Protein AF-V2XRS4-F1 (afdb_monomer_lite)

Sequence (169 aa):
MSKYKEFDSQIFEATKIMIGFSLTDGQKTELLKIAGEIEAAHQEGSLSDDERQQLLDTMADCGLDLSAAPAKPDVDEAKLRERLAQYMELELFQMDIGDLISDYHAQGLPVPPMEQLREEAAAEARKCLEAMMICEAKGHLWKEKDADPENGTSTLSCRRCGAEEHLRW

Structure (mmCIF, N/CA/C/O backbone):
data_AF-V2XRS4-F1
#
_entry.id   AF-V2XRS4-F1
#
loop_
_atom_site.group_PDB
_atom_site.id
_atom_site.type_symbol
_atom_site.label_atom_id
_atom_site.label_alt_id
_atom_site.label_comp_id
_atom_site.label_asym_id
_atom_site.label_entity_id
_atom_site.label_seq_id
_atom_site.pdbx_PDB_ins_code
_atom_site.Cartn_x
_atom_site.Cartn_y
_atom_site.Cartn_z
_atom_site.occupancy
_atom_site.B_iso_or_equiv
_atom_site.auth_seq_id
_atom_site.auth_comp_id
_atom_site.auth_asym_id
_atom_site.auth_atom_id
_atom_site.pdbx_PDB_model_num
ATOM 1 N N . MET A 1 1 ? 34.720 -1.558 -5.463 1.00 60.19 1 MET A N 1
ATOM 2 C CA . MET A 1 1 ? 34.410 -1.045 -4.108 1.00 60.19 1 MET A CA 1
ATOM 3 C C . MET A 1 1 ? 33.087 -1.668 -3.680 1.00 60.19 1 MET A C 1
ATOM 5 O O . MET A 1 1 ? 32.308 -1.971 -4.571 1.00 60.19 1 MET A O 1
ATOM 9 N N . SER A 1 2 ? 32.861 -1.934 -2.386 1.00 85.62 2 SER A N 1
ATOM 10 C CA . SER A 1 2 ? 31.530 -2.384 -1.925 1.00 85.62 2 SER A CA 1
ATOM 11 C C . SER A 1 2 ? 30.516 -1.258 -2.136 1.00 85.62 2 SER A C 1
ATOM 13 O O . SER A 1 2 ? 30.890 -0.091 -1.992 1.00 85.62 2 SER A O 1
ATOM 15 N N . LYS A 1 3 ? 29.264 -1.603 -2.458 1.00 86.69 3 LYS A N 1
ATOM 16 C CA . LYS A 1 3 ? 28.203 -0.625 -2.709 1.00 86.69 3 LYS A CA 1
ATOM 17 C C . LYS A 1 3 ? 27.899 0.218 -1.468 1.00 86.69 3 LYS A C 1
ATOM 19 O O . LYS A 1 3 ? 27.710 1.422 -1.584 1.00 86.69 3 LYS A O 1
ATOM 24 N N . TYR A 1 4 ? 28.041 -0.377 -0.283 1.00 89.50 4 TYR A N 1
ATOM 25 C CA . TYR A 1 4 ? 28.016 0.336 0.994 1.00 89.50 4 TYR A CA 1
ATOM 26 C C . TYR A 1 4 ? 29.030 1.491 1.044 1.00 89.50 4 TYR A C 1
ATOM 28 O O . TYR A 1 4 ? 28.673 2.624 1.343 1.00 89.50 4 TYR A O 1
ATOM 36 N N . LYS A 1 5 ? 30.300 1.235 0.688 1.00 89.50 5 LYS A N 1
ATOM 37 C CA . LYS A 1 5 ? 31.367 2.257 0.740 1.00 89.50 5 LYS A CA 1
ATOM 38 C C . LYS A 1 5 ? 31.149 3.395 -0.254 1.00 89.50 5 LYS A C 1
ATOM 40 O O . LYS A 1 5 ? 31.639 4.501 -0.040 1.00 89.50 5 LYS A O 1
ATOM 45 N N . GLU A 1 6 ? 30.474 3.102 -1.360 1.00 91.50 6 GLU A N 1
ATOM 46 C CA . GLU A 1 6 ? 30.104 4.105 -2.350 1.00 91.50 6 GLU A CA 1
ATOM 47 C C . GLU A 1 6 ? 29.064 5.066 -1.769 1.00 91.50 6 GLU A C 1
ATOM 49 O O . GLU A 1 6 ? 29.278 6.274 -1.812 1.00 91.50 6 GLU A O 1
ATOM 54 N N . PHE A 1 7 ? 28.004 4.537 -1.151 1.00 91.31 7 PHE A N 1
ATOM 55 C CA . PHE A 1 7 ? 26.977 5.354 -0.503 1.00 91.31 7 PHE A CA 1
ATOM 56 C C . PHE A 1 7 ? 27.505 6.118 0.712 1.00 91.31 7 PHE A C 1
ATOM 58 O O . PHE A 1 7 ? 27.244 7.309 0.828 1.00 91.31 7 PHE A O 1
ATOM 65 N N . ASP A 1 8 ? 28.327 5.487 1.550 1.00 90.94 8 ASP A N 1
ATOM 66 C CA . ASP A 1 8 ? 29.006 6.138 2.678 1.00 90.94 8 ASP A CA 1
ATOM 67 C C . ASP A 1 8 ? 29.829 7.359 2.220 1.00 90.94 8 ASP A C 1
ATOM 69 O O . ASP A 1 8 ? 29.726 8.452 2.778 1.00 90.94 8 ASP A O 1
ATOM 73 N N . SER A 1 9 ? 30.564 7.218 1.110 1.00 90.38 9 SER A N 1
ATOM 74 C CA . SER A 1 9 ? 31.330 8.326 0.523 1.00 90.38 9 SER A CA 1
ATOM 75 C C . SER A 1 9 ? 30.431 9.435 -0.037 1.00 90.38 9 SER A C 1
ATOM 77 O O . SER A 1 9 ? 30.770 10.611 0.076 1.00 90.38 9 SER A O 1
ATOM 79 N N . GLN A 1 10 ? 29.289 9.087 -0.637 1.00 90.25 10 GLN A N 1
ATOM 80 C CA . GLN A 1 10 ? 28.328 10.068 -1.151 1.00 90.25 10 GLN A CA 1
ATOM 81 C C . GLN A 1 10 ? 27.653 10.855 -0.021 1.00 90.25 10 GLN A C 1
ATOM 83 O O . GLN A 1 10 ? 27.561 12.079 -0.105 1.00 90.25 10 GLN A O 1
ATOM 88 N N . ILE A 1 11 ? 27.243 10.176 1.058 1.00 88.44 11 ILE A N 1
ATOM 89 C CA . ILE A 1 11 ? 26.689 10.809 2.265 1.00 88.44 11 ILE A CA 1
ATOM 90 C C . ILE A 1 11 ? 27.717 11.775 2.855 1.00 88.44 11 ILE A C 1
ATOM 92 O O . ILE A 1 11 ? 27.385 12.920 3.176 1.00 88.44 11 ILE A O 1
ATOM 96 N N . PHE A 1 12 ? 28.978 11.346 2.947 1.00 88.56 12 PHE A N 1
ATOM 97 C CA . PHE A 1 12 ? 30.061 12.192 3.428 1.00 88.56 12 PHE A CA 1
ATOM 98 C C . PHE A 1 12 ? 30.256 13.433 2.552 1.00 88.56 12 PHE A C 1
ATOM 100 O O . PHE A 1 12 ? 30.311 14.536 3.081 1.00 88.56 12 PHE A O 1
ATOM 107 N N . GLU A 1 13 ? 30.331 13.302 1.224 1.00 87.12 13 GLU A N 1
ATOM 108 C CA . GLU A 1 13 ? 30.531 14.464 0.345 1.00 87.12 13 GLU A CA 1
ATOM 109 C C . GLU A 1 13 ? 29.338 15.435 0.373 1.00 87.12 13 GLU A C 1
ATOM 111 O O . GLU A 1 13 ? 29.556 16.647 0.425 1.00 87.12 13 GLU A O 1
ATOM 116 N N . ALA A 1 14 ? 28.100 14.933 0.445 1.00 85.00 14 ALA A N 1
ATOM 117 C CA . ALA A 1 14 ? 26.899 15.764 0.576 1.00 85.00 14 ALA A CA 1
ATOM 118 C C . ALA A 1 14 ? 26.871 16.547 1.906 1.00 85.00 14 ALA A C 1
ATOM 120 O O . ALA A 1 14 ? 26.442 17.703 1.971 1.00 85.00 14 ALA A O 1
ATOM 121 N N . THR A 1 15 ? 27.380 15.945 2.982 1.00 82.31 15 THR A N 1
ATOM 122 C CA . THR A 1 15 ? 27.418 16.555 4.323 1.00 82.31 15 THR A CA 1
ATOM 123 C C . THR A 1 15 ? 28.729 17.280 4.630 1.00 82.31 15 THR A C 1
ATOM 125 O O . THR A 1 15 ? 28.824 17.991 5.624 1.00 82.31 15 THR A O 1
ATOM 128 N N . LYS A 1 16 ? 29.734 17.197 3.754 1.00 81.44 16 LYS A N 1
ATOM 129 C CA . LYS A 1 16 ? 31.086 17.745 3.958 1.00 81.44 16 LYS A CA 1
ATOM 130 C C . LYS A 1 16 ? 31.124 19.238 4.262 1.00 81.44 16 LYS A C 1
ATOM 132 O O . LYS A 1 16 ? 31.999 19.699 4.993 1.00 81.44 16 LYS A O 1
ATOM 137 N N . ILE A 1 17 ? 30.198 20.003 3.686 1.00 67.94 17 ILE A N 1
ATOM 138 C CA . ILE A 1 17 ? 30.094 21.452 3.881 1.00 67.94 17 ILE A CA 1
ATOM 139 C C . ILE A 1 17 ? 28.880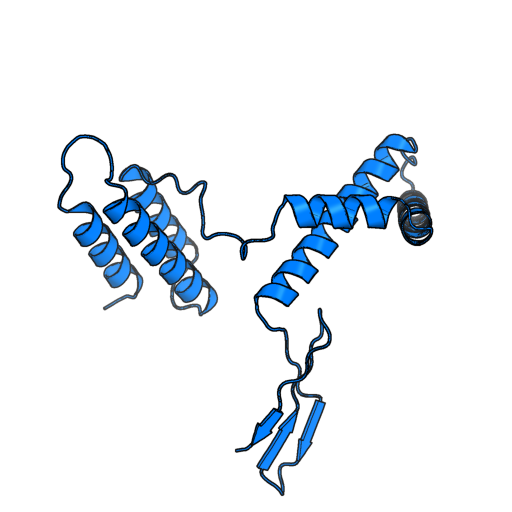 21.738 4.768 1.00 67.94 17 ILE A C 1
ATOM 141 O O . ILE A 1 17 ? 27.825 22.141 4.288 1.00 67.94 17 ILE A O 1
ATOM 145 N N . MET A 1 18 ? 29.006 21.526 6.077 1.00 60.06 18 MET A N 1
ATOM 146 C CA . MET A 1 18 ? 27.995 22.001 7.028 1.00 60.06 18 MET A CA 1
ATOM 147 C C . MET A 1 18 ? 28.268 23.460 7.401 1.00 60.06 18 MET A C 1
ATOM 149 O O . MET A 1 18 ? 29.275 23.777 8.035 1.00 60.06 18 MET A O 1
ATOM 153 N N . ILE A 1 19 ? 27.358 24.360 7.022 1.00 57.28 19 ILE A N 1
ATOM 154 C CA . ILE A 1 19 ? 27.335 25.745 7.510 1.00 57.28 19 ILE A CA 1
ATOM 155 C C . ILE A 1 19 ? 26.298 25.817 8.640 1.00 57.28 19 ILE A C 1
ATOM 157 O O . ILE A 1 19 ? 25.106 25.960 8.385 1.00 57.28 19 ILE A O 1
ATOM 161 N N . GLY A 1 20 ? 26.750 25.712 9.894 1.00 60.44 20 GLY A N 1
ATOM 162 C CA . GLY A 1 20 ? 25.885 25.713 11.085 1.00 60.44 20 GLY A CA 1
ATOM 163 C C . GLY A 1 20 ? 25.547 24.311 11.613 1.00 60.44 20 GLY A C 1
ATOM 164 O O . GLY A 1 20 ? 26.238 23.349 11.302 1.00 60.44 20 GLY A O 1
ATOM 165 N N . PHE A 1 21 ? 24.501 24.204 12.444 1.00 60.31 21 PHE A N 1
ATOM 166 C CA . PHE A 1 21 ? 24.049 22.951 13.088 1.00 60.31 21 PHE A CA 1
ATOM 167 C C . PHE A 1 21 ? 22.937 22.222 12.311 1.00 60.31 21 PHE A C 1
ATOM 169 O O . PHE A 1 21 ? 22.270 21.348 12.857 1.00 60.31 21 PHE A O 1
ATOM 176 N N . SER A 1 22 ? 22.677 22.614 11.064 1.00 70.06 22 SER A N 1
ATOM 177 C CA . SER A 1 22 ? 21.552 22.102 10.281 1.00 70.06 22 SER A CA 1
ATOM 178 C C . SER A 1 22 ? 21.920 21.949 8.815 1.00 70.06 22 SER A C 1
ATOM 180 O O . SER A 1 22 ? 22.565 22.829 8.245 1.00 70.06 22 SER A O 1
ATOM 182 N N . LEU A 1 23 ? 21.429 20.878 8.198 1.00 80.25 23 LEU A N 1
ATOM 183 C CA . LEU A 1 23 ? 21.514 20.669 6.757 1.00 80.25 23 LEU A CA 1
ATOM 184 C C . LEU A 1 23 ? 20.761 21.771 6.006 1.00 80.25 23 LEU A C 1
ATOM 186 O O . LEU A 1 23 ? 19.629 22.120 6.359 1.00 80.25 23 LEU A O 1
ATOM 190 N N . THR A 1 24 ? 21.371 22.282 4.940 1.00 82.31 24 THR A N 1
ATOM 191 C CA . THR A 1 24 ? 20.677 23.149 3.980 1.00 82.31 24 THR A CA 1
ATOM 192 C C . THR A 1 24 ? 19.635 22.356 3.188 1.00 82.31 24 THR A C 1
ATOM 194 O O . THR A 1 24 ? 19.731 21.134 3.069 1.00 82.31 24 THR A O 1
ATOM 197 N N . ASP A 1 25 ? 18.654 23.036 2.591 1.00 80.25 25 ASP A N 1
ATOM 198 C CA . ASP A 1 25 ? 17.631 22.370 1.768 1.00 80.25 25 ASP A CA 1
ATOM 199 C C . ASP A 1 25 ? 18.238 21.628 0.564 1.00 80.25 25 ASP A C 1
ATOM 201 O O . ASP A 1 25 ? 17.757 20.559 0.183 1.00 80.25 25 ASP A O 1
ATOM 205 N N . GLY A 1 26 ? 19.346 22.141 0.013 1.00 81.19 26 GLY A N 1
ATOM 206 C CA . GLY A 1 26 ? 20.115 21.460 -1.030 1.00 81.19 26 GLY A CA 1
ATOM 207 C C . GLY A 1 26 ? 20.707 20.135 -0.546 1.00 81.19 26 GLY A C 1
ATOM 208 O O . GLY A 1 26 ? 20.519 19.110 -1.193 1.00 81.19 26 GLY A O 1
ATOM 209 N N . GLN A 1 27 ? 21.327 20.130 0.638 1.00 82.38 27 GLN A N 1
ATOM 210 C CA . GLN A 1 27 ? 21.900 18.919 1.238 1.00 82.38 27 GLN A CA 1
ATOM 211 C C . GLN A 1 27 ? 20.829 17.902 1.628 1.00 82.38 27 GLN A C 1
ATOM 213 O O . GLN A 1 27 ? 21.013 16.711 1.408 1.00 82.38 27 GLN A O 1
ATOM 218 N N . LYS A 1 28 ? 19.683 18.354 2.152 1.00 84.12 28 LYS A N 1
ATOM 219 C CA . LYS A 1 28 ? 18.540 17.470 2.430 1.00 84.12 28 LYS A CA 1
ATOM 220 C C . LYS A 1 28 ? 18.023 16.808 1.157 1.00 84.12 28 LYS A C 1
ATOM 222 O O . LYS A 1 28 ? 17.769 15.611 1.159 1.00 84.12 28 LYS A O 1
ATOM 227 N N . THR A 1 29 ? 17.896 17.571 0.071 1.00 83.25 29 THR A N 1
ATOM 228 C CA . THR A 1 29 ? 17.433 17.049 -1.224 1.00 83.25 29 THR A CA 1
ATOM 229 C C . THR A 1 29 ? 18.408 16.015 -1.788 1.00 83.25 29 THR A C 1
ATOM 231 O O . THR A 1 29 ? 17.991 14.959 -2.259 1.00 83.25 29 THR A O 1
ATOM 234 N N . GLU A 1 30 ? 19.708 16.294 -1.714 1.00 86.44 30 GLU A N 1
ATOM 235 C CA . GLU A 1 30 ? 20.756 15.382 -2.176 1.00 86.44 30 GLU A CA 1
ATOM 236 C C . GLU A 1 30 ? 20.808 14.101 -1.336 1.00 86.44 30 GLU A C 1
ATOM 238 O O . GLU A 1 30 ? 20.838 13.001 -1.884 1.00 86.44 30 GLU A O 1
ATOM 243 N N . LEU A 1 31 ? 20.701 14.223 -0.014 1.00 86.88 31 LEU A N 1
ATOM 244 C CA . LEU A 1 31 ? 20.619 13.077 0.882 1.00 86.88 31 LEU A CA 1
ATOM 245 C C . LEU A 1 31 ? 19.347 12.246 0.655 1.00 86.88 31 LEU A C 1
ATOM 247 O O . LEU A 1 31 ? 19.434 11.027 0.597 1.00 86.88 31 LEU A O 1
ATOM 251 N N . LEU A 1 32 ? 18.177 12.856 0.442 1.00 84.00 32 LEU A N 1
ATOM 252 C CA . LEU A 1 32 ? 16.951 12.112 0.107 1.00 84.00 32 LEU A CA 1
ATOM 253 C C . LEU A 1 32 ? 17.087 11.324 -1.202 1.00 84.00 32 LEU A C 1
ATOM 255 O O . LEU A 1 32 ? 16.578 10.207 -1.309 1.00 84.00 32 LEU A O 1
ATOM 259 N N . LYS A 1 33 ? 17.806 11.873 -2.186 1.00 86.62 33 LYS A N 1
ATOM 260 C CA . LYS A 1 33 ? 18.130 11.150 -3.418 1.00 86.62 33 LYS A CA 1
ATOM 261 C C . LYS A 1 33 ? 19.014 9.934 -3.125 1.00 86.62 33 LYS A C 1
ATOM 263 O O . LYS A 1 33 ? 18.697 8.841 -3.588 1.00 86.62 33 LYS A O 1
ATOM 268 N N . ILE A 1 34 ? 20.058 10.106 -2.312 1.00 88.88 34 ILE A N 1
ATOM 269 C CA . ILE A 1 34 ? 20.939 9.010 -1.881 1.00 88.88 34 ILE A CA 1
ATOM 270 C C . ILE A 1 34 ? 20.143 7.934 -1.121 1.00 88.88 34 ILE A C 1
ATOM 272 O O . ILE A 1 34 ? 20.314 6.751 -1.401 1.00 88.88 34 ILE A O 1
ATOM 276 N N . ALA A 1 35 ? 19.210 8.311 -0.237 1.00 86.94 35 ALA A N 1
ATOM 277 C CA . ALA A 1 35 ? 18.324 7.361 0.448 1.00 86.94 35 ALA A CA 1
ATOM 278 C C . ALA A 1 35 ? 17.474 6.537 -0.535 1.00 86.94 35 ALA A C 1
ATOM 280 O O . ALA A 1 35 ? 17.346 5.325 -0.373 1.00 86.94 35 ALA A O 1
ATOM 281 N N . GLY A 1 36 ? 16.929 7.166 -1.581 1.00 82.81 36 GLY A N 1
ATOM 282 C CA . GLY A 1 36 ? 16.203 6.455 -2.637 1.00 82.81 36 GLY A CA 1
ATOM 283 C C . GLY A 1 36 ? 17.077 5.450 -3.399 1.00 82.81 36 GLY A C 1
ATOM 284 O O . GLY A 1 36 ? 16.625 4.349 -3.708 1.00 82.81 36 GLY A O 1
ATOM 285 N N . GLU A 1 37 ? 18.338 5.797 -3.663 1.00 87.50 37 GLU A N 1
ATOM 286 C CA . GLU A 1 37 ? 19.303 4.913 -4.331 1.00 87.50 37 GLU A CA 1
ATOM 287 C C . GLU A 1 37 ? 19.762 3.750 -3.430 1.00 87.50 37 GLU A C 1
ATOM 289 O O . GLU A 1 37 ? 19.928 2.630 -3.918 1.00 87.50 37 GLU A O 1
ATOM 294 N N . ILE A 1 38 ? 19.903 3.977 -2.119 1.00 87.75 38 ILE A N 1
ATOM 295 C CA . ILE A 1 38 ? 20.177 2.931 -1.116 1.00 87.75 38 ILE A CA 1
ATOM 296 C C . ILE A 1 38 ? 19.043 1.899 -1.096 1.00 87.75 38 ILE A C 1
ATOM 298 O O . ILE A 1 38 ? 19.290 0.694 -1.075 1.00 87.75 38 ILE A O 1
ATOM 302 N N . GLU A 1 39 ? 17.797 2.361 -1.145 1.00 85.06 39 GLU A N 1
ATOM 303 C CA . GLU A 1 39 ? 16.604 1.508 -1.116 1.00 85.06 39 GLU A CA 1
ATOM 304 C C . GLU A 1 39 ? 16.448 0.691 -2.401 1.00 85.06 39 GLU A C 1
ATOM 306 O O . GLU A 1 39 ? 16.124 -0.496 -2.347 1.00 85.06 39 GLU A O 1
ATOM 311 N N . ALA A 1 40 ? 16.752 1.281 -3.559 1.00 81.94 40 ALA A N 1
ATOM 312 C CA . ALA A 1 40 ? 16.821 0.544 -4.819 1.00 81.94 40 ALA A CA 1
ATOM 313 C C . ALA A 1 40 ? 17.923 -0.530 -4.784 1.00 81.94 40 ALA A C 1
ATOM 315 O O . ALA A 1 40 ? 17.672 -1.689 -5.110 1.00 81.94 40 ALA A O 1
ATOM 316 N N . ALA A 1 41 ? 19.122 -0.181 -4.307 1.00 83.00 41 ALA A N 1
ATOM 317 C CA . ALA A 1 41 ? 20.238 -1.121 -4.205 1.00 83.00 41 ALA A CA 1
ATOM 318 C C . ALA A 1 41 ? 19.961 -2.272 -3.220 1.00 83.00 41 ALA A C 1
ATOM 320 O O . ALA A 1 41 ? 20.401 -3.399 -3.451 1.00 83.00 41 ALA A O 1
ATOM 321 N N . HIS A 1 42 ? 19.216 -2.012 -2.144 1.00 82.88 42 HIS A N 1
ATOM 322 C CA . HIS A 1 42 ? 18.724 -3.043 -1.229 1.00 82.88 42 HIS A CA 1
ATOM 323 C C . HIS A 1 42 ? 17.713 -3.979 -1.905 1.00 82.88 42 HIS A C 1
ATOM 325 O O . HIS A 1 42 ? 17.870 -5.197 -1.838 1.00 82.88 42 HIS A O 1
ATOM 331 N N . GLN A 1 43 ? 16.734 -3.434 -2.633 1.00 78.25 43 GLN A N 1
ATOM 332 C CA . GLN A 1 43 ? 15.740 -4.228 -3.372 1.00 78.25 43 GLN A CA 1
ATOM 333 C C . GLN A 1 43 ? 16.366 -5.103 -4.468 1.00 78.25 43 GLN A C 1
ATOM 335 O O . GLN A 1 43 ? 15.871 -6.193 -4.751 1.00 78.25 43 GLN A O 1
ATOM 340 N N . GLU A 1 44 ? 17.472 -4.653 -5.058 1.00 83.31 44 GLU A N 1
ATOM 341 C CA . GLU A 1 44 ? 18.269 -5.399 -6.038 1.00 83.31 44 GLU A CA 1
ATOM 342 C C . GLU A 1 44 ? 19.220 -6.432 -5.398 1.00 83.31 44 GLU A C 1
ATOM 344 O O . GLU A 1 44 ? 19.903 -7.168 -6.111 1.00 83.31 44 GLU A O 1
ATOM 349 N N . GLY A 1 45 ? 19.290 -6.501 -4.062 1.00 84.25 45 GLY A N 1
ATOM 350 C CA . GLY A 1 45 ? 20.171 -7.411 -3.320 1.00 84.25 45 GLY A CA 1
ATOM 351 C C . GLY A 1 45 ? 21.648 -7.001 -3.314 1.00 84.25 45 GLY A C 1
ATOM 352 O O . GLY A 1 45 ? 22.508 -7.798 -2.940 1.00 84.25 45 GLY A O 1
ATOM 353 N N . SER A 1 46 ? 21.955 -5.768 -3.727 1.00 86.06 46 SER A N 1
ATOM 354 C CA . SER A 1 46 ? 23.311 -5.200 -3.733 1.00 86.06 46 SER A CA 1
ATOM 355 C C . SER A 1 46 ? 23.748 -4.645 -2.370 1.00 86.06 46 SER A C 1
ATOM 357 O O . SER A 1 46 ? 24.926 -4.330 -2.194 1.00 86.06 46 SER A O 1
ATOM 359 N N . LEU A 1 47 ? 22.815 -4.525 -1.421 1.00 87.44 47 LEU A N 1
ATOM 360 C CA . LEU A 1 47 ? 23.040 -4.177 -0.016 1.00 87.44 47 LEU A CA 1
ATOM 361 C C . LEU A 1 47 ? 22.283 -5.153 0.887 1.00 87.44 47 LEU A C 1
ATOM 363 O O . LEU A 1 47 ? 21.150 -5.527 0.585 1.00 87.44 47 LEU A O 1
ATOM 367 N N . SER A 1 48 ? 22.890 -5.522 2.011 1.00 88.69 48 SER A N 1
ATOM 368 C CA . SER A 1 48 ? 22.197 -6.236 3.089 1.00 88.69 48 SER A CA 1
ATOM 369 C C . SER A 1 48 ? 21.283 -5.311 3.906 1.00 88.69 48 SER A C 1
ATOM 371 O O . SER A 1 48 ? 21.420 -4.087 3.859 1.00 88.69 48 SER A O 1
ATOM 373 N N . ASP A 1 49 ? 20.360 -5.897 4.676 1.00 78.19 49 ASP A N 1
ATOM 374 C CA . ASP A 1 49 ? 19.501 -5.155 5.612 1.00 78.19 49 ASP A CA 1
ATOM 375 C C . ASP A 1 49 ? 20.326 -4.333 6.617 1.00 78.19 49 ASP A C 1
ATOM 377 O O . ASP A 1 49 ? 20.028 -3.161 6.848 1.00 78.19 49 ASP A O 1
ATOM 381 N N . ASP A 1 50 ? 21.398 -4.922 7.155 1.00 84.75 50 ASP A N 1
ATOM 382 C CA . ASP A 1 50 ? 22.289 -4.272 8.122 1.00 84.75 50 ASP A CA 1
ATOM 383 C C . ASP A 1 50 ? 23.035 -3.083 7.493 1.00 84.75 50 ASP A C 1
ATOM 385 O O . ASP A 1 50 ? 23.110 -2.005 8.080 1.00 84.75 50 ASP A O 1
ATOM 389 N N . GLU A 1 51 ? 23.547 -3.248 6.268 1.00 87.38 51 GLU A N 1
ATOM 390 C CA . GLU A 1 51 ? 24.232 -2.182 5.525 1.00 87.38 51 GLU A CA 1
ATOM 391 C C . GLU A 1 51 ? 23.285 -1.034 5.165 1.00 87.38 51 GLU A C 1
ATOM 393 O O . GLU A 1 51 ? 23.660 0.135 5.278 1.00 87.38 51 GLU A O 1
ATOM 398 N N . ARG A 1 52 ? 22.053 -1.354 4.753 1.00 89.38 52 ARG A N 1
ATOM 399 C CA . ARG A 1 52 ? 21.002 -0.362 4.506 1.00 89.38 52 ARG A CA 1
ATOM 400 C C . ARG A 1 52 ? 20.713 0.432 5.776 1.00 89.38 52 ARG A C 1
ATOM 402 O O . ARG A 1 52 ? 20.739 1.660 5.733 1.00 89.38 52 ARG A O 1
ATOM 409 N N . GLN A 1 53 ? 20.450 -0.253 6.889 1.00 85.56 53 GLN A N 1
ATOM 410 C CA . GLN A 1 53 ? 20.100 0.407 8.145 1.00 85.56 53 GLN A CA 1
ATOM 411 C C . GLN A 1 53 ? 21.238 1.303 8.637 1.00 85.56 53 GLN A C 1
ATOM 413 O O . GLN A 1 53 ? 20.999 2.445 9.012 1.00 85.56 53 GLN A O 1
ATOM 418 N N . GLN A 1 54 ? 22.483 0.836 8.545 1.00 89.31 54 GLN A N 1
ATOM 419 C CA . GLN A 1 54 ? 23.646 1.607 8.971 1.00 89.31 54 GLN A CA 1
ATOM 420 C C . GLN A 1 54 ? 23.852 2.894 8.149 1.00 89.31 54 GLN A C 1
ATOM 422 O O . GLN A 1 54 ? 24.208 3.934 8.711 1.00 89.31 54 GLN A O 1
ATOM 427 N N . LEU A 1 55 ? 23.614 2.858 6.832 1.00 89.81 55 LEU A N 1
ATOM 428 C CA . LEU A 1 55 ? 23.677 4.058 5.987 1.00 89.81 55 LEU A CA 1
ATOM 429 C C . LEU A 1 55 ? 22.574 5.057 6.355 1.00 89.81 55 LEU A C 1
ATOM 431 O O . LEU A 1 55 ? 22.839 6.254 6.440 1.00 89.81 55 LEU A O 1
ATOM 435 N N . LEU A 1 56 ? 21.361 4.568 6.623 1.00 86.19 56 LEU A N 1
ATOM 436 C CA . LEU A 1 56 ? 20.247 5.398 7.074 1.00 86.19 56 LEU A CA 1
ATOM 437 C C . LEU A 1 56 ? 20.554 6.041 8.437 1.00 86.19 56 LEU A C 1
ATOM 439 O O . LEU A 1 56 ? 20.475 7.259 8.568 1.00 86.19 56 LEU A O 1
ATOM 443 N N . ASP A 1 57 ? 21.015 5.274 9.421 1.00 84.56 57 ASP A N 1
ATOM 444 C CA . ASP A 1 57 ? 21.382 5.808 10.739 1.00 84.56 57 ASP A CA 1
ATOM 445 C C . ASP A 1 57 ? 22.456 6.906 10.626 1.00 84.56 57 ASP A C 1
ATOM 447 O O . ASP A 1 57 ? 22.338 7.967 11.237 1.00 84.56 57 ASP A O 1
ATOM 451 N N . THR A 1 58 ? 23.441 6.716 9.742 1.00 86.88 58 THR A N 1
ATOM 452 C CA . THR A 1 58 ? 24.482 7.722 9.462 1.00 86.88 58 THR A CA 1
ATOM 453 C C . THR A 1 58 ? 23.891 9.029 8.919 1.00 86.88 58 THR A C 1
ATOM 455 O O . THR A 1 58 ? 24.326 10.123 9.285 1.00 86.88 58 THR A O 1
ATOM 458 N N . MET A 1 59 ? 22.880 8.951 8.051 1.00 86.44 59 MET A N 1
ATOM 459 C CA . MET A 1 59 ? 22.196 10.136 7.528 1.00 86.44 59 MET A CA 1
ATOM 460 C C . MET A 1 59 ? 21.334 10.814 8.603 1.00 86.44 59 MET A C 1
ATOM 462 O O . MET A 1 59 ? 21.291 12.047 8.652 1.00 86.44 59 MET A O 1
ATOM 466 N N . ALA A 1 60 ? 20.696 10.038 9.487 1.00 84.44 60 ALA A N 1
ATOM 467 C CA . ALA A 1 60 ? 19.951 10.564 10.631 1.00 84.44 60 ALA A CA 1
ATOM 468 C C . ALA A 1 60 ? 20.860 11.319 11.611 1.00 84.44 60 ALA A C 1
ATOM 470 O O . ALA A 1 60 ? 20.525 12.430 12.030 1.00 84.44 60 ALA A O 1
ATOM 471 N N . ASP A 1 61 ? 22.048 10.780 11.890 1.00 83.62 61 ASP A N 1
ATOM 472 C CA . ASP A 1 61 ? 23.074 11.426 12.718 1.00 83.62 61 ASP A CA 1
ATOM 473 C C . ASP A 1 61 ? 23.553 12.763 12.122 1.00 83.62 61 ASP A C 1
ATOM 475 O O . ASP A 1 61 ? 23.922 13.684 12.855 1.00 83.62 61 ASP A O 1
ATOM 479 N N . CYS A 1 62 ? 23.478 12.920 10.796 1.00 80.25 62 CYS A N 1
ATOM 480 C CA . CYS A 1 62 ? 23.769 14.177 10.100 1.00 80.25 62 CYS A CA 1
ATOM 481 C C . CYS A 1 62 ? 22.624 15.209 10.178 1.00 80.25 62 CYS A C 1
ATOM 483 O O . CYS A 1 62 ? 22.726 16.291 9.596 1.00 80.25 62 CYS A O 1
ATOM 485 N N . GLY A 1 63 ? 21.532 14.907 10.886 1.00 75.44 63 GLY A N 1
ATOM 486 C CA . GLY A 1 63 ? 20.375 15.789 11.045 1.00 75.44 63 GLY A CA 1
ATOM 487 C C . GLY A 1 63 ? 19.346 15.678 9.919 1.00 75.44 63 GLY A C 1
ATOM 488 O O . GLY A 1 63 ? 18.517 16.581 9.762 1.00 75.44 63 GLY A O 1
ATOM 489 N N . LEU A 1 64 ? 19.399 14.607 9.119 1.00 75.94 64 LEU A N 1
ATOM 490 C CA . LEU A 1 64 ? 18.339 14.281 8.173 1.00 75.94 64 LEU A CA 1
ATOM 491 C C . LEU A 1 64 ? 17.208 13.565 8.909 1.00 75.94 64 LEU 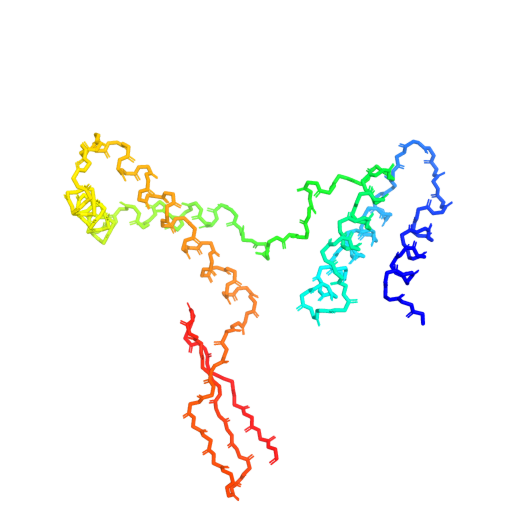A C 1
ATOM 493 O O . LEU A 1 64 ? 17.401 12.500 9.486 1.00 75.94 64 LEU A O 1
ATOM 497 N N . ASP A 1 65 ? 16.006 14.125 8.853 1.00 67.88 65 ASP A N 1
ATOM 498 C CA . ASP A 1 65 ? 14.833 13.433 9.370 1.00 67.88 65 ASP A CA 1
ATOM 499 C C . ASP A 1 65 ? 14.405 12.326 8.394 1.00 67.88 65 ASP A C 1
ATOM 501 O O . ASP A 1 65 ? 13.658 12.549 7.442 1.00 67.88 65 ASP A O 1
ATOM 505 N N . LEU A 1 66 ? 14.918 11.120 8.628 1.00 59.28 66 LEU A N 1
ATOM 506 C CA . LEU A 1 66 ? 14.576 9.914 7.876 1.00 59.28 66 LEU A CA 1
ATOM 507 C C . LEU A 1 66 ? 13.221 9.309 8.255 1.00 59.28 66 LEU A C 1
ATOM 509 O O . LEU A 1 66 ? 12.832 8.295 7.674 1.00 59.28 66 LEU A O 1
ATOM 513 N N . SER A 1 67 ? 12.441 9.936 9.145 1.00 54.69 67 SER A N 1
ATOM 514 C CA . SER A 1 67 ? 10.998 9.653 9.177 1.00 54.69 67 SER A CA 1
ATOM 515 C C . SER A 1 67 ? 10.327 10.001 7.836 1.00 54.69 67 SER A C 1
ATOM 517 O O . SER A 1 67 ? 9.259 9.475 7.526 1.00 54.69 67 SER A O 1
ATOM 519 N N . ALA A 1 68 ? 11.014 10.787 6.993 1.00 45.94 68 ALA A N 1
ATOM 520 C CA . ALA A 1 68 ? 10.759 10.970 5.568 1.00 45.94 68 ALA A CA 1
ATOM 521 C C . ALA A 1 68 ? 11.527 9.964 4.670 1.00 45.94 68 ALA A C 1
ATOM 523 O O . ALA A 1 68 ? 12.041 10.341 3.615 1.00 45.94 68 ALA A O 1
ATOM 524 N N . ALA A 1 69 ? 11.624 8.692 5.083 1.00 39.84 69 ALA A N 1
ATOM 525 C CA . ALA A 1 69 ? 12.036 7.547 4.253 1.00 39.84 69 ALA A CA 1
ATOM 526 C C . ALA A 1 69 ? 11.360 7.611 2.864 1.00 39.84 69 ALA A C 1
ATOM 528 O O . ALA A 1 69 ? 10.262 8.177 2.784 1.00 39.84 69 ALA A O 1
ATOM 529 N N . PRO A 1 70 ? 11.989 7.090 1.778 1.00 41.84 70 PRO A N 1
ATOM 530 C CA . PRO A 1 70 ? 11.652 7.471 0.405 1.00 41.84 70 PRO A CA 1
ATOM 531 C C . PRO A 1 70 ? 10.150 7.403 0.227 1.00 41.84 70 PRO A C 1
ATOM 533 O O . PRO A 1 70 ? 9.545 6.374 0.540 1.00 41.84 70 PRO A O 1
ATOM 536 N N . ALA A 1 71 ? 9.568 8.527 -0.199 1.00 48.16 71 ALA A N 1
ATOM 537 C CA . ALA A 1 71 ? 8.136 8.659 -0.353 1.00 48.16 71 ALA A CA 1
ATOM 538 C C . ALA A 1 71 ? 7.599 7.363 -0.966 1.00 48.16 71 ALA A C 1
ATOM 540 O O . ALA A 1 7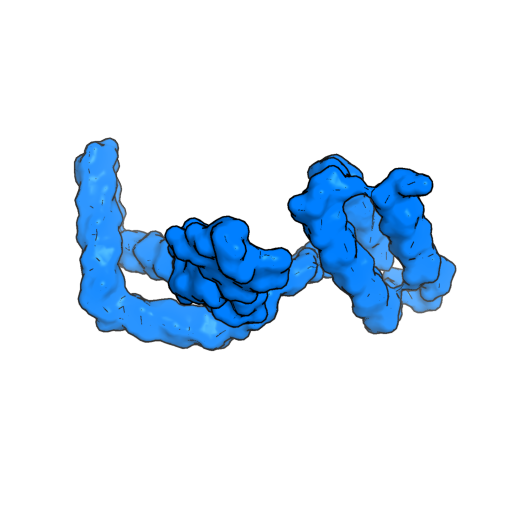1 ? 7.932 7.018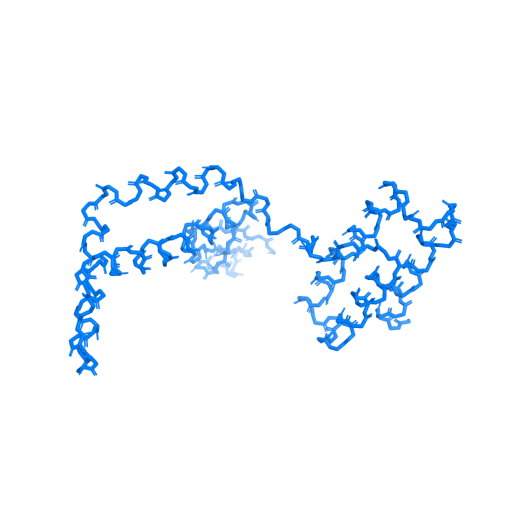 -2.108 1.00 48.16 71 ALA A O 1
ATOM 541 N N . LYS A 1 72 ? 6.789 6.625 -0.185 1.00 47.91 72 LYS A N 1
ATOM 542 C CA . LYS A 1 72 ? 5.776 5.727 -0.751 1.00 47.91 72 LYS A CA 1
ATOM 543 C C . LYS A 1 72 ? 5.263 6.459 -1.987 1.00 47.91 72 LYS A C 1
ATOM 545 O O . LYS A 1 72 ? 4.957 7.640 -1.822 1.00 47.91 72 LYS A O 1
ATOM 550 N N . PRO A 1 73 ? 5.288 5.857 -3.190 1.00 53.16 73 PRO A N 1
ATOM 551 C CA . PRO A 1 73 ? 5.135 6.624 -4.425 1.00 53.16 73 PRO A CA 1
ATOM 552 C C . PRO A 1 73 ? 3.915 7.503 -4.263 1.00 53.16 73 PRO A C 1
ATOM 554 O O . PRO A 1 73 ? 2.869 6.934 -3.982 1.00 53.16 73 PRO A O 1
ATOM 557 N N . ASP A 1 74 ? 4.130 8.822 -4.291 1.00 58.22 74 ASP A N 1
ATOM 558 C CA . ASP A 1 74 ? 3.320 9.820 -3.583 1.00 58.22 74 ASP A CA 1
ATOM 559 C C . ASP A 1 74 ? 1.825 9.531 -3.757 1.00 58.22 74 ASP A C 1
ATOM 561 O O . ASP A 1 74 ? 1.197 9.908 -4.751 1.00 58.22 74 ASP A O 1
ATOM 565 N N . VAL A 1 75 ? 1.278 8.721 -2.844 1.00 66.50 75 VAL A N 1
ATOM 566 C CA . VAL A 1 75 ? -0.131 8.372 -2.875 1.00 66.50 75 VAL A CA 1
ATOM 567 C C . VAL A 1 75 ? -0.765 9.580 -2.249 1.00 66.50 75 VAL A C 1
ATOM 569 O O . VAL A 1 75 ? -0.682 9.749 -1.036 1.00 66.50 75 VAL A O 1
ATOM 572 N N . ASP A 1 76 ? -1.350 10.424 -3.091 1.00 84.19 76 ASP A N 1
ATOM 573 C CA . ASP A 1 76 ? -2.122 11.572 -2.646 1.00 84.19 76 ASP A CA 1
ATOM 574 C C . ASP A 1 76 ? -3.088 11.119 -1.540 1.00 84.19 76 ASP A C 1
ATOM 576 O O . ASP A 1 76 ? -4.075 10.418 -1.780 1.00 84.19 76 ASP A O 1
ATOM 580 N N . GLU A 1 77 ? -2.751 11.479 -0.302 1.00 83.19 77 GLU A N 1
ATOM 581 C CA . GLU A 1 77 ? -3.446 11.011 0.892 1.00 83.19 77 GLU A CA 1
ATOM 582 C C . GLU A 1 77 ? -4.874 11.565 0.935 1.00 83.19 77 GLU A C 1
ATOM 584 O O . GLU A 1 77 ? -5.779 10.904 1.448 1.00 83.19 77 GLU A O 1
ATOM 589 N N . ALA A 1 78 ? -5.112 12.747 0.354 1.00 87.94 78 ALA A N 1
ATOM 590 C CA . ALA A 1 78 ? -6.462 13.282 0.221 1.00 87.94 78 ALA A CA 1
ATOM 591 C C . ALA A 1 78 ? -7.286 12.400 -0.723 1.00 87.94 78 ALA A C 1
ATOM 593 O O . ALA A 1 78 ? -8.412 12.021 -0.397 1.00 87.94 78 ALA A O 1
ATOM 594 N N . LYS A 1 79 ? -6.687 11.985 -1.839 1.00 87.50 79 LYS A N 1
ATOM 595 C CA . LYS A 1 79 ? -7.315 11.086 -2.809 1.00 87.50 79 LYS A CA 1
ATOM 596 C C . LYS A 1 79 ? -7.530 9.673 -2.262 1.00 87.50 79 LYS A C 1
ATOM 598 O O . LYS A 1 79 ? -8.560 9.064 -2.546 1.00 87.50 79 LYS A O 1
ATOM 603 N N . LEU A 1 80 ? -6.600 9.142 -1.467 1.00 89.06 80 LEU A N 1
ATOM 604 C CA . LEU A 1 80 ? -6.765 7.843 -0.806 1.00 89.06 80 LEU A CA 1
ATOM 605 C C . LEU A 1 80 ? -7.933 7.877 0.185 1.00 89.06 80 LEU A C 1
ATOM 607 O O . LEU A 1 80 ? -8.767 6.972 0.187 1.00 89.06 80 LEU A O 1
ATOM 611 N N . ARG A 1 81 ? -8.028 8.940 0.991 1.00 90.75 81 ARG A N 1
ATOM 612 C CA . ARG A 1 81 ? -9.143 9.140 1.928 1.00 90.75 81 ARG A CA 1
ATOM 613 C C . ARG A 1 81 ? -10.474 9.282 1.209 1.00 90.75 81 ARG A C 1
ATOM 615 O O . ARG A 1 81 ? -11.455 8.690 1.645 1.00 90.75 81 ARG A O 1
ATOM 622 N N . GLU A 1 82 ? -10.503 10.026 0.108 1.00 93.50 82 GLU A N 1
ATOM 623 C CA . GLU A 1 82 ? -11.696 10.164 -0.724 1.00 93.50 82 GLU A CA 1
ATOM 624 C C . GLU A 1 82 ? -12.149 8.805 -1.283 1.00 93.50 82 GLU A C 1
ATOM 626 O O . GLU A 1 82 ? -13.310 8.434 -1.117 1.00 93.50 82 GLU A O 1
ATOM 631 N N . ARG A 1 83 ? -11.233 8.022 -1.876 1.00 94.31 83 ARG A N 1
ATOM 632 C CA . ARG A 1 83 ? -11.538 6.679 -2.402 1.00 94.31 83 ARG A CA 1
ATOM 633 C C . ARG A 1 83 ? -12.006 5.719 -1.310 1.00 94.31 83 ARG A C 1
ATOM 635 O O . ARG A 1 83 ? -12.922 4.938 -1.544 1.00 94.31 83 ARG A O 1
ATOM 642 N N . LEU A 1 84 ? -11.401 5.781 -0.126 1.00 94.19 84 LEU A N 1
ATOM 643 C CA . LEU A 1 84 ? -11.811 4.964 1.012 1.00 94.19 84 LEU A CA 1
ATOM 644 C C . LEU A 1 84 ? -13.217 5.334 1.488 1.00 94.19 84 LEU A C 1
ATOM 646 O O . LEU A 1 84 ? -14.042 4.446 1.672 1.00 94.19 84 LEU A O 1
ATOM 650 N N . ALA A 1 85 ? -13.509 6.627 1.642 1.00 95.50 85 ALA A N 1
ATOM 651 C CA . ALA A 1 85 ? -14.838 7.083 2.035 1.00 95.50 85 ALA A CA 1
ATOM 652 C C . ALA A 1 85 ? -15.899 6.620 1.028 1.00 95.50 85 ALA A C 1
ATOM 654 O O . ALA A 1 85 ? -16.942 6.113 1.420 1.00 95.50 85 ALA A O 1
ATOM 655 N N . GLN A 1 86 ? -15.602 6.717 -0.269 1.00 93.50 86 GLN A N 1
ATOM 656 C CA . GLN A 1 86 ? -16.475 6.196 -1.320 1.00 93.50 86 GLN A CA 1
ATOM 657 C C . GLN A 1 86 ? -16.655 4.674 -1.224 1.00 93.50 86 GLN A C 1
ATOM 659 O O . GLN A 1 86 ? -17.775 4.196 -1.371 1.00 93.50 86 GLN A O 1
ATOM 664 N N . TYR A 1 87 ? -15.584 3.918 -0.956 1.00 93.50 87 TYR A N 1
ATOM 665 C CA . TYR A 1 87 ? -15.646 2.462 -0.790 1.00 93.50 87 TYR A CA 1
ATOM 666 C C . TYR A 1 87 ? -16.542 2.049 0.379 1.00 93.50 87 TYR A C 1
ATOM 668 O O . TYR A 1 87 ? -17.343 1.128 0.251 1.00 93.50 87 TYR A O 1
ATOM 676 N N . MET A 1 88 ? -16.449 2.765 1.500 1.00 93.44 88 MET A N 1
ATOM 677 C CA . MET A 1 88 ? -17.207 2.472 2.717 1.00 93.44 88 MET A CA 1
ATOM 678 C C . MET A 1 88 ? -18.726 2.658 2.563 1.00 93.44 88 MET A C 1
ATOM 680 O O . MET A 1 88 ? -19.490 2.081 3.336 1.00 93.44 88 MET A O 1
ATOM 684 N N . GLU A 1 89 ? -19.172 3.416 1.561 1.00 94.75 89 GLU A N 1
ATOM 685 C CA . GLU A 1 89 ? -20.592 3.576 1.224 1.00 94.75 89 GLU A CA 1
ATOM 686 C C . GLU A 1 89 ? -21.126 2.457 0.304 1.00 94.75 89 GLU A C 1
ATOM 688 O O . GLU A 1 89 ? -22.322 2.412 0.013 1.00 94.75 89 GLU A O 1
ATOM 693 N N . LEU A 1 90 ? -20.271 1.541 -0.173 1.00 94.00 90 LEU A N 1
ATOM 694 C CA . LEU A 1 90 ? -20.670 0.449 -1.065 1.00 94.00 90 LEU A CA 1
ATOM 695 C C . LEU A 1 90 ? -21.234 -0.758 -0.303 1.00 94.00 90 LEU A C 1
ATOM 697 O O . LEU A 1 90 ? -20.830 -1.076 0.813 1.00 94.00 90 LEU A O 1
ATOM 701 N N . GLU A 1 91 ? -22.100 -1.523 -0.972 1.00 93.38 91 GLU A N 1
ATOM 702 C CA . GLU A 1 91 ? -22.586 -2.813 -0.459 1.00 93.38 91 GLU A CA 1
ATOM 703 C C . GLU A 1 91 ? -21.457 -3.841 -0.303 1.00 93.38 91 GLU A C 1
ATOM 705 O O . GLU A 1 91 ? -21.497 -4.656 0.615 1.00 93.38 91 GLU A O 1
ATOM 710 N N . LEU A 1 92 ? -20.414 -3.757 -1.138 1.00 91.88 92 LEU A N 1
ATOM 711 C CA . LEU A 1 92 ? -19.209 -4.585 -1.015 1.00 91.88 92 LEU A CA 1
ATOM 712 C C . LEU A 1 92 ? -18.531 -4.405 0.342 1.00 91.88 92 LEU A C 1
ATOM 714 O O . LEU A 1 92 ? -18.102 -5.379 0.939 1.00 91.88 92 LEU A O 1
ATOM 718 N N . PHE A 1 93 ? -18.526 -3.190 0.887 1.00 94.00 93 PHE A N 1
ATOM 719 C CA . PHE A 1 93 ? -17.983 -2.962 2.219 1.00 94.00 93 PHE A CA 1
ATOM 720 C C . PHE A 1 93 ? -18.820 -3.643 3.312 1.00 94.00 93 PHE A C 1
ATOM 722 O O . PHE A 1 93 ? -18.285 -4.104 4.315 1.00 94.00 93 PHE A O 1
ATOM 729 N N . GLN A 1 94 ? -20.139 -3.762 3.122 1.00 94.00 94 GLN A N 1
ATOM 730 C CA . GLN A 1 94 ? -20.977 -4.554 4.029 1.00 94.00 94 GLN A CA 1
ATOM 731 C C . GLN A 1 94 ? -20.715 -6.057 3.880 1.00 94.00 94 GLN A C 1
ATOM 733 O O . GLN A 1 94 ? -20.800 -6.779 4.872 1.00 94.00 94 GLN A O 1
ATOM 738 N N . MET A 1 95 ? -20.374 -6.523 2.674 1.00 94.94 95 MET A N 1
ATOM 739 C CA . MET A 1 95 ? -19.921 -7.898 2.458 1.00 94.94 95 MET A CA 1
ATOM 740 C C . MET A 1 95 ? -18.586 -8.154 3.152 1.00 94.94 95 MET A C 1
ATOM 742 O O . MET A 1 95 ? -18.505 -9.127 3.885 1.00 94.94 95 MET A O 1
ATOM 746 N N . ASP A 1 96 ? -17.611 -7.249 3.043 1.00 93.31 96 ASP A N 1
ATOM 747 C CA . ASP A 1 96 ? -16.326 -7.361 3.749 1.00 93.31 96 ASP A CA 1
ATOM 748 C C . ASP A 1 96 ? -16.519 -7.437 5.268 1.00 93.31 96 ASP A C 1
ATOM 750 O O . ASP A 1 96 ? -15.867 -8.222 5.951 1.00 93.31 96 ASP A O 1
ATOM 754 N N . ILE A 1 97 ? -17.457 -6.655 5.815 1.00 94.38 97 ILE A N 1
ATOM 755 C CA . ILE A 1 97 ? -17.827 -6.750 7.232 1.00 94.38 97 ILE A CA 1
ATOM 756 C C . ILE A 1 97 ? -18.481 -8.107 7.538 1.00 94.38 97 ILE A C 1
ATOM 758 O O . ILE A 1 97 ? -18.218 -8.692 8.586 1.00 94.38 97 ILE A O 1
ATOM 762 N N . GLY A 1 98 ? -19.336 -8.620 6.651 1.00 95.12 98 GLY A N 1
ATOM 763 C CA . GLY A 1 98 ? -19.958 -9.941 6.787 1.00 95.12 98 GLY A CA 1
ATOM 764 C C . GLY A 1 98 ? -18.952 -11.094 6.722 1.00 95.12 98 GLY A C 1
ATOM 765 O O . GLY A 1 98 ? -19.061 -12.048 7.497 1.00 95.12 98 GLY A O 1
ATOM 766 N N . ASP A 1 99 ? -17.954 -10.981 5.852 1.00 95.12 99 ASP A N 1
ATOM 767 C CA . ASP A 1 99 ? -16.835 -11.911 5.731 1.00 95.12 99 ASP A CA 1
ATOM 768 C C . ASP A 1 99 ? -15.974 -11.848 6.996 1.00 95.12 99 ASP A C 1
ATOM 770 O O . ASP A 1 99 ? -15.719 -12.881 7.610 1.00 95.12 99 ASP A O 1
ATOM 774 N N . LEU A 1 100 ? -15.676 -10.643 7.493 1.00 93.56 100 LEU A N 1
ATOM 775 C CA . LEU A 1 100 ? -14.966 -10.446 8.756 1.00 93.56 100 LEU A CA 1
ATOM 776 C C . LEU A 1 100 ? -15.718 -11.076 9.942 1.00 93.56 100 LEU A C 1
ATOM 778 O O . LEU A 1 100 ? -15.131 -11.787 10.755 1.00 93.56 100 LEU A O 1
ATOM 782 N N . ILE A 1 101 ? -17.036 -10.880 10.039 1.00 95.94 101 ILE A N 1
ATOM 783 C CA . ILE A 1 101 ? -17.878 -11.529 11.061 1.00 95.94 101 ILE A CA 1
ATOM 784 C C . ILE A 1 101 ? -17.814 -13.056 10.931 1.00 95.94 101 ILE A C 1
ATOM 786 O O . ILE A 1 101 ? -17.703 -13.767 11.936 1.00 95.94 101 ILE A O 1
ATOM 790 N N . SER A 1 102 ? -17.881 -13.566 9.701 1.00 96.81 102 SER A N 1
ATOM 791 C CA . SER A 1 102 ? -17.776 -14.999 9.420 1.00 96.81 102 SER A CA 1
ATOM 792 C C . SER A 1 102 ? -16.417 -15.551 9.851 1.00 96.81 102 SER A C 1
ATOM 794 O O . SER A 1 102 ? -16.367 -16.630 10.446 1.00 96.81 102 SER A O 1
ATOM 796 N N . ASP A 1 103 ? -15.342 -14.786 9.666 1.00 95.19 103 A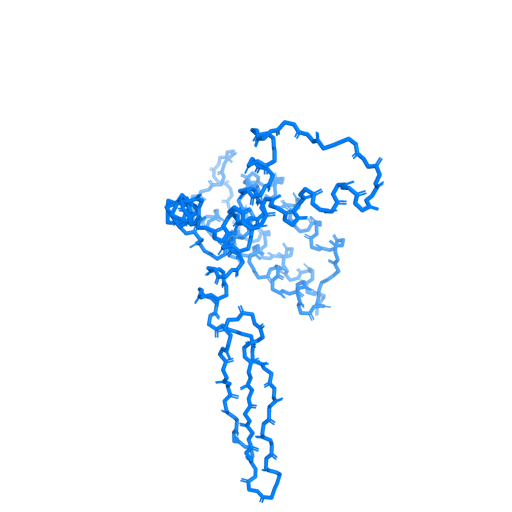SP A N 1
ATOM 797 C CA . ASP A 1 103 ? -13.994 -15.127 10.114 1.00 95.19 103 ASP A CA 1
ATOM 798 C C . ASP A 1 103 ? -13.886 -15.168 11.643 1.00 95.19 103 ASP A C 1
ATOM 800 O O . ASP A 1 103 ? -13.309 -16.114 12.187 1.00 95.19 103 ASP A O 1
ATOM 804 N N . TYR A 1 104 ? -14.483 -14.211 12.364 1.00 94.44 104 TYR A N 1
ATOM 805 C CA . TYR A 1 104 ? -14.562 -14.254 13.832 1.00 94.44 104 TYR A CA 1
ATOM 806 C C . TYR A 1 104 ? -15.293 -15.509 14.322 1.00 94.44 104 TYR A C 1
ATOM 808 O O . TYR A 1 104 ? -14.818 -16.201 15.231 1.00 94.44 104 TYR A O 1
ATOM 816 N N . HIS A 1 105 ? -16.427 -15.838 13.698 1.00 95.94 105 HIS A N 1
ATOM 817 C CA . HIS A 1 105 ? -17.189 -17.042 14.020 1.00 95.94 105 HIS A CA 1
ATOM 818 C C . HIS A 1 105 ? -16.407 -18.323 13.730 1.00 95.94 105 HIS A C 1
ATOM 820 O O . HIS A 1 105 ? -16.382 -19.222 14.573 1.00 95.94 105 HIS A O 1
ATOM 826 N N . ALA A 1 106 ? -15.743 -18.405 12.575 1.00 96.56 106 ALA A N 1
ATOM 827 C CA . ALA A 1 106 ? -14.914 -19.546 12.198 1.00 96.56 106 ALA A CA 1
ATOM 828 C C . ALA A 1 106 ? -13.748 -19.765 13.179 1.00 96.56 106 ALA A C 1
ATOM 830 O O . ALA A 1 106 ? -13.344 -20.903 13.414 1.00 96.56 106 ALA A O 1
ATOM 831 N N . GLN A 1 107 ? -13.253 -18.689 13.798 1.00 92.75 107 GLN A N 1
ATOM 832 C CA . GLN A 1 107 ? -12.193 -18.717 14.809 1.00 92.75 107 GLN A CA 1
ATOM 833 C C . GLN A 1 107 ? -12.699 -18.974 16.242 1.00 92.75 107 GLN A C 1
ATOM 835 O O . GLN A 1 107 ? -11.890 -19.128 17.157 1.00 92.75 107 GLN A O 1
ATOM 840 N N . GLY A 1 108 ? -14.017 -19.028 16.469 1.00 95.75 108 GLY A N 1
ATOM 841 C CA . GLY A 1 108 ? -14.603 -19.184 17.806 1.00 95.75 108 GLY A CA 1
ATOM 842 C C . GLY A 1 108 ? -14.375 -17.978 18.725 1.00 95.75 108 GLY A C 1
ATOM 843 O O . GLY A 1 108 ? -14.464 -18.108 19.948 1.00 95.75 108 GLY A O 1
ATOM 844 N N . LEU A 1 109 ? -14.062 -16.817 18.148 1.00 93.44 109 LEU A N 1
ATOM 845 C CA . LEU A 1 109 ? -13.839 -15.572 18.870 1.00 93.44 109 LEU A CA 1
ATOM 846 C C . LEU A 1 109 ? -15.163 -14.819 19.070 1.00 93.44 109 LEU A C 1
ATOM 848 O O . LEU A 1 109 ? -16.085 -14.946 18.259 1.00 93.44 109 LEU A O 1
ATOM 852 N N . PRO A 1 110 ? -15.288 -14.021 20.144 1.00 94.81 110 PRO A N 1
ATOM 853 C CA . PRO A 1 110 ? -16.428 -13.130 20.287 1.00 94.81 110 PRO A CA 1
ATOM 854 C C . PRO A 1 110 ? -16.393 -12.079 19.173 1.00 94.81 110 PRO A C 1
ATOM 856 O O . PRO A 1 110 ? -15.394 -11.380 19.017 1.00 94.81 110 PRO A O 1
ATOM 859 N N . VAL A 1 111 ? -17.491 -11.961 18.423 1.00 96.06 111 VAL A N 1
ATOM 860 C CA . VAL A 1 111 ? -17.638 -10.939 17.380 1.00 96.06 111 VAL A CA 1
ATOM 861 C C . VAL A 1 111 ? -17.672 -9.554 18.045 1.00 96.06 111 VAL A C 1
ATOM 863 O O . VAL A 1 111 ? -18.529 -9.328 18.910 1.00 96.06 111 VAL A O 1
ATOM 866 N N . PRO A 1 112 ? -16.758 -8.634 17.685 1.00 94.25 112 PRO A N 1
ATOM 867 C CA . PRO A 1 112 ? -16.744 -7.281 18.227 1.00 94.25 112 PRO A CA 1
ATOM 868 C C . PRO A 1 112 ? -18.005 -6.475 17.872 1.00 94.25 112 PRO A C 1
ATOM 870 O O . PRO A 1 112 ? -18.764 -6.844 16.973 1.00 94.25 112 PRO A O 1
ATOM 873 N N . PRO A 1 113 ? -18.244 -5.335 18.543 1.00 96.69 113 PRO A N 1
ATOM 874 C CA . PRO A 1 113 ? -19.297 -4.406 18.150 1.00 96.69 113 PRO A CA 1
ATOM 875 C C . PRO A 1 113 ? -19.127 -3.912 16.706 1.00 96.69 113 PRO A C 1
ATOM 877 O O . PRO A 1 113 ? -18.009 -3.749 16.220 1.00 96.69 113 PRO A O 1
ATOM 880 N N . MET A 1 114 ? -20.244 -3.579 16.053 1.00 94.88 114 MET A N 1
ATOM 881 C CA . MET A 1 114 ? -20.259 -3.129 14.652 1.00 94.88 114 MET A CA 1
ATOM 882 C C . MET A 1 114 ? -19.350 -1.930 14.357 1.00 94.88 114 MET A C 1
ATOM 884 O O . MET A 1 114 ? -18.834 -1.828 13.250 1.00 94.88 114 MET A O 1
ATOM 888 N N . GLU A 1 115 ? -19.152 -1.022 15.315 1.00 95.06 115 GLU A N 1
ATOM 889 C CA . GLU A 1 115 ? -18.241 0.119 15.150 1.00 95.06 115 GLU A CA 1
ATOM 890 C C . GLU A 1 115 ? -16.789 -0.343 14.975 1.00 95.06 115 GLU A C 1
ATOM 892 O O . GLU A 1 115 ? -16.126 0.082 14.033 1.00 95.06 115 GLU A O 1
ATOM 897 N N . GLN A 1 116 ? -16.335 -1.287 15.805 1.00 92.31 116 GLN A N 1
ATOM 898 C CA . GLN A 1 116 ? -14.982 -1.843 15.713 1.00 92.31 116 GLN A CA 1
ATOM 899 C C . GLN A 1 116 ? -14.795 -2.648 14.421 1.00 92.31 116 GLN A C 1
ATOM 901 O O . GLN A 1 116 ? -13.786 -2.488 13.744 1.00 92.31 116 GLN A O 1
ATOM 906 N N . LEU A 1 117 ? -15.797 -3.438 14.018 1.00 91.31 117 LEU A N 1
ATOM 907 C CA . LEU A 1 117 ? -15.772 -4.173 12.745 1.00 91.31 117 LEU A CA 1
ATOM 908 C C . LEU A 1 117 ? -15.682 -3.240 11.530 1.00 91.31 117 LEU A C 1
ATOM 910 O O . LEU A 1 117 ? -14.984 -3.536 10.563 1.00 91.31 117 LEU A O 1
ATOM 914 N N . ARG A 1 118 ? -16.376 -2.096 11.573 1.00 91.69 118 ARG A N 1
ATOM 915 C CA . ARG A 1 118 ? -16.301 -1.075 10.520 1.00 91.69 118 ARG A CA 1
ATOM 916 C C . ARG A 1 118 ? -14.925 -0.430 10.449 1.00 91.69 118 ARG A C 1
ATOM 918 O O . ARG A 1 118 ? -14.420 -0.232 9.349 1.00 91.69 118 ARG A O 1
ATOM 925 N N . GLU A 1 119 ? -14.331 -0.091 11.589 1.00 91.81 119 GLU A N 1
ATOM 926 C CA . GLU A 1 119 ? -12.973 0.461 11.638 1.00 91.81 119 GLU A CA 1
ATOM 927 C C . GLU A 1 119 ? -11.950 -0.528 11.083 1.00 91.81 119 GLU A C 1
ATOM 929 O O . GLU A 1 119 ? -11.092 -0.145 10.289 1.00 91.81 119 GLU A O 1
ATOM 934 N N . GLU A 1 120 ? -12.074 -1.802 11.447 1.00 91.19 120 GLU A N 1
ATOM 935 C CA . GLU A 1 120 ? -11.188 -2.862 10.980 1.00 91.19 120 GLU A CA 1
ATOM 936 C C . GLU A 1 120 ? -11.306 -3.087 9.468 1.00 91.19 120 GLU A C 1
ATOM 938 O O . GLU A 1 120 ? -10.300 -3.018 8.757 1.00 91.19 120 GLU A O 1
ATOM 943 N N . ALA A 1 121 ? -12.528 -3.242 8.949 1.00 90.56 121 ALA A N 1
ATOM 944 C CA . ALA A 1 121 ? -12.763 -3.374 7.513 1.00 90.56 121 ALA A CA 1
ATOM 945 C C . ALA A 1 121 ? -12.282 -2.132 6.738 1.00 90.56 121 ALA A C 1
ATOM 947 O O . ALA A 1 121 ? -11.690 -2.253 5.665 1.00 90.56 121 ALA A O 1
ATOM 948 N N . ALA A 1 122 ? -12.486 -0.922 7.275 1.00 90.00 122 ALA A N 1
ATOM 949 C CA . ALA A 1 122 ? -12.026 0.314 6.641 1.00 90.00 122 ALA A CA 1
ATOM 950 C C . ALA A 1 122 ? -10.495 0.422 6.640 1.00 90.00 122 ALA A C 1
ATOM 952 O O . ALA A 1 122 ? -9.898 0.849 5.649 1.00 90.00 122 ALA A O 1
ATOM 953 N N . ALA A 1 123 ? -9.845 0.021 7.734 1.00 88.75 123 ALA A N 1
ATOM 954 C CA . ALA A 1 123 ? -8.394 -0.017 7.821 1.00 88.75 123 ALA A CA 1
ATOM 955 C C . ALA A 1 123 ? -7.801 -1.001 6.805 1.00 88.75 123 ALA A C 1
ATOM 957 O O . ALA A 1 123 ? -6.782 -0.687 6.187 1.00 88.75 123 ALA A O 1
ATOM 958 N N . GLU A 1 124 ? -8.436 -2.154 6.592 1.00 88.81 124 GLU A N 1
ATOM 959 C CA . GLU A 1 124 ? -7.990 -3.132 5.600 1.00 88.81 124 GLU A CA 1
ATOM 960 C C . GLU A 1 124 ? -8.235 -2.651 4.162 1.00 88.81 124 GLU A C 1
ATOM 962 O O . GLU A 1 124 ? -7.302 -2.610 3.355 1.00 88.81 124 GLU A O 1
ATOM 967 N N . ALA A 1 125 ? -9.430 -2.133 3.867 1.00 89.25 125 ALA A N 1
ATOM 968 C CA . ALA A 1 125 ? -9.749 -1.530 2.573 1.00 89.25 125 ALA A CA 1
ATOM 969 C C . ALA A 1 125 ? -8.794 -0.380 2.210 1.00 89.25 125 ALA A C 1
ATOM 971 O O . ALA A 1 125 ? -8.356 -0.265 1.061 1.00 89.25 125 ALA A O 1
ATOM 972 N N . ARG A 1 126 ? -8.398 0.445 3.191 1.00 90.62 126 ARG A N 1
ATOM 973 C CA . ARG A 1 126 ? -7.413 1.521 3.003 1.00 90.62 126 ARG A CA 1
ATOM 974 C C . ARG A 1 126 ? -6.079 0.972 2.513 1.00 90.62 126 ARG A C 1
ATOM 976 O O . ARG A 1 126 ? -5.511 1.527 1.575 1.00 90.62 126 ARG A O 1
ATOM 983 N N . LYS A 1 127 ? -5.577 -0.102 3.129 1.00 84.38 127 LYS A N 1
ATOM 984 C CA . LYS A 1 127 ? -4.309 -0.731 2.728 1.00 84.38 127 LYS A CA 1
ATOM 985 C C . LYS A 1 127 ? -4.396 -1.286 1.303 1.00 84.38 127 LYS A C 1
ATOM 987 O O . LYS A 1 127 ? -3.472 -1.073 0.519 1.00 84.38 127 LYS A O 1
ATOM 992 N N . CYS A 1 128 ? -5.504 -1.936 0.938 1.00 85.50 128 CYS A N 1
ATOM 993 C CA . CYS A 1 128 ? -5.740 -2.439 -0.421 1.00 85.50 128 CYS A CA 1
ATOM 994 C C . CYS A 1 128 ? -5.778 -1.309 -1.462 1.00 85.50 128 CYS A C 1
ATOM 996 O O . CYS A 1 128 ? -5.142 -1.408 -2.513 1.00 85.50 128 CYS A O 1
ATOM 998 N N . LEU A 1 129 ? -6.482 -0.215 -1.161 1.00 86.56 129 LEU A N 1
ATOM 999 C CA . LEU A 1 129 ? -6.574 0.965 -2.025 1.00 86.56 129 LEU A CA 1
ATOM 1000 C C . LEU A 1 129 ? -5.220 1.656 -2.197 1.00 86.56 129 LEU A C 1
ATOM 1002 O O . LEU A 1 129 ? -4.843 1.980 -3.321 1.00 86.56 129 LEU A O 1
ATOM 1006 N N . GLU A 1 130 ? -4.464 1.823 -1.112 1.00 86.44 130 GLU A N 1
ATOM 1007 C CA . GLU A 1 130 ? -3.107 2.374 -1.142 1.00 86.44 130 GLU A CA 1
ATOM 1008 C C . GLU A 1 130 ? -2.206 1.519 -2.046 1.00 86.44 130 GLU A C 1
ATOM 1010 O O . GLU A 1 130 ? -1.554 2.040 -2.948 1.00 86.44 130 GLU A O 1
ATOM 1015 N N . ALA A 1 131 ? -2.236 0.192 -1.897 1.00 80.62 131 ALA A N 1
ATOM 1016 C CA . ALA A 1 131 ? -1.459 -0.720 -2.733 1.00 80.62 131 ALA A CA 1
ATOM 1017 C C . ALA A 1 131 ? -1.841 -0.657 -4.227 1.00 80.62 131 ALA A C 1
ATOM 1019 O O . ALA A 1 131 ? -0.956 -0.710 -5.089 1.00 80.62 131 ALA A O 1
ATOM 1020 N N . MET A 1 132 ? -3.130 -0.509 -4.553 1.00 79.44 132 MET A N 1
ATOM 1021 C CA . MET A 1 132 ? -3.590 -0.306 -5.933 1.00 79.44 132 MET A CA 1
ATOM 1022 C C . MET A 1 132 ? -3.114 1.035 -6.493 1.00 79.44 132 MET A C 1
ATOM 1024 O O . MET A 1 132 ? -2.587 1.069 -7.600 1.00 79.44 132 MET A O 1
ATOM 1028 N N . MET A 1 133 ? -3.192 2.112 -5.710 1.00 82.81 133 MET A N 1
ATOM 1029 C CA . MET A 1 133 ? -2.716 3.443 -6.107 1.00 82.81 133 MET A CA 1
ATOM 1030 C C . MET A 1 133 ? -1.201 3.483 -6.324 1.00 82.81 133 MET A C 1
ATOM 1032 O O . MET A 1 133 ? -0.712 4.106 -7.261 1.00 82.81 133 MET A O 1
ATOM 1036 N N . ILE A 1 134 ? -0.445 2.758 -5.505 1.00 79.12 134 ILE A N 1
ATOM 1037 C CA . ILE A 1 134 ? 0.995 2.562 -5.689 1.00 79.12 134 ILE A CA 1
ATOM 1038 C C . ILE A 1 134 ? 1.276 1.816 -7.002 1.00 79.12 134 ILE A C 1
ATOM 1040 O O . ILE A 1 134 ? 2.201 2.165 -7.736 1.00 79.12 134 ILE A O 1
ATOM 1044 N N . CYS A 1 135 ? 0.489 0.785 -7.312 1.00 76.69 135 CYS A N 1
ATOM 1045 C CA . CYS A 1 135 ? 0.618 0.034 -8.557 1.00 76.69 135 CYS A CA 1
ATOM 1046 C C . CYS A 1 135 ? 0.223 0.875 -9.789 1.00 76.69 135 CYS A C 1
ATOM 1048 O O . CYS A 1 135 ? 0.873 0.752 -10.827 1.00 76.69 135 CYS A O 1
ATOM 1050 N N . GLU A 1 136 ? -0.773 1.763 -9.645 1.00 70.94 136 GLU A N 1
ATOM 1051 C CA . GLU A 1 136 ? -1.155 2.799 -10.620 1.00 70.94 136 GLU A CA 1
ATOM 1052 C C . GLU A 1 136 ? 0.005 3.776 -10.867 1.00 70.94 136 GLU A C 1
ATOM 1054 O O . GLU A 1 136 ? 0.330 4.070 -12.014 1.00 70.94 136 GLU A O 1
ATOM 1059 N N . ALA A 1 137 ? 0.672 4.241 -9.808 1.00 76.81 137 ALA A N 1
ATOM 1060 C CA . ALA A 1 137 ? 1.765 5.207 -9.913 1.00 76.81 137 ALA A CA 1
ATOM 1061 C C . ALA A 1 137 ? 3.036 4.616 -10.546 1.00 76.81 137 ALA A C 1
ATOM 1063 O O . ALA A 1 137 ? 3.762 5.306 -11.258 1.00 76.81 137 ALA A O 1
ATOM 1064 N N . LYS A 1 138 ? 3.314 3.335 -10.284 1.00 68.50 138 LYS A N 1
ATOM 1065 C CA . LYS A 1 138 ? 4.531 2.639 -10.732 1.00 68.50 138 LYS A CA 1
ATOM 1066 C C . LYS A 1 138 ? 4.454 2.059 -12.141 1.00 68.50 138 LYS A C 1
ATOM 1068 O O . LYS A 1 138 ? 5.457 1.549 -12.625 1.00 68.50 138 LYS A O 1
ATOM 1073 N N . GLY A 1 139 ? 3.290 2.073 -12.780 1.00 64.56 139 GLY A N 1
ATOM 1074 C CA . GLY A 1 139 ? 3.173 1.532 -14.131 1.00 64.56 139 GLY A CA 1
ATOM 1075 C C . GLY A 1 139 ? 3.374 0.012 -14.226 1.00 64.56 139 GLY A C 1
ATOM 1076 O O . GLY A 1 139 ? 3.759 -0.453 -15.290 1.00 64.56 139 GLY A O 1
ATOM 1077 N N . HIS A 1 140 ? 3.011 -0.741 -13.169 1.00 73.25 140 HIS A N 1
ATOM 1078 C CA . HIS A 1 140 ? 2.471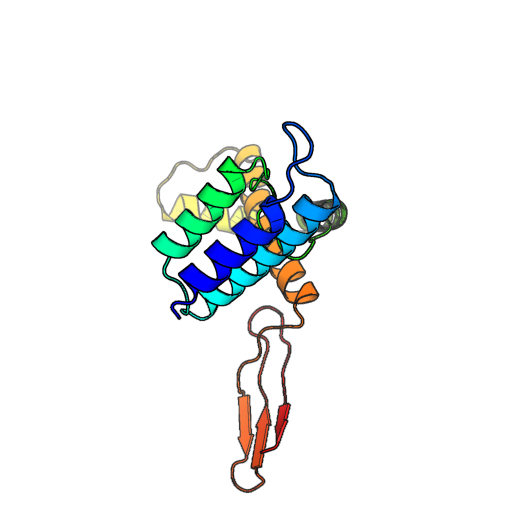 -2.118 -13.234 1.00 73.25 140 HIS A CA 1
ATOM 1079 C C . HIS A 1 140 ? 3.356 -3.370 -12.964 1.00 73.25 140 HIS A C 1
ATOM 1081 O O . HIS A 1 140 ? 4.573 -3.312 -12.844 1.00 73.25 140 HIS A O 1
ATOM 1087 N N . LEU A 1 141 ? 2.683 -4.527 -12.783 1.00 65.31 141 LEU A N 1
ATOM 1088 C CA . LEU A 1 141 ? 3.233 -5.853 -12.408 1.00 65.31 141 LEU A CA 1
ATOM 1089 C C . LEU A 1 141 ? 2.990 -6.956 -13.453 1.00 65.31 141 LEU A C 1
ATOM 1091 O O . LEU A 1 141 ? 2.065 -7.758 -13.314 1.00 65.31 141 LEU A O 1
ATOM 1095 N N . TRP A 1 142 ? 3.846 -7.028 -14.452 1.00 74.81 142 TRP A N 1
ATOM 1096 C CA . TRP A 1 142 ? 3.652 -7.850 -15.632 1.00 74.81 142 TRP A CA 1
ATOM 1097 C C . TRP A 1 142 ? 4.110 -9.346 -15.435 1.00 74.81 142 TRP A C 1
ATOM 1099 O O . TRP A 1 142 ? 5.204 -9.632 -14.980 1.00 74.81 142 TRP A O 1
ATOM 1109 N N . LYS A 1 143 ? 3.267 -10.337 -15.752 1.00 79.00 143 LYS A N 1
ATOM 1110 C CA . LYS A 1 143 ? 3.380 -11.810 -15.888 1.00 79.00 143 LYS A CA 1
ATOM 1111 C C . LYS A 1 143 ? 3.308 -12.321 -17.329 1.00 79.00 143 LYS A C 1
ATOM 1113 O O . LYS A 1 143 ? 2.268 -12.235 -17.973 1.00 79.00 143 LYS A O 1
ATOM 1118 N N . GLU A 1 144 ? 4.326 -13.051 -17.751 1.00 76.19 144 GLU A N 1
ATOM 1119 C CA . GLU A 1 144 ? 4.289 -13.697 -19.060 1.00 76.19 144 GLU A CA 1
ATOM 1120 C C . GLU A 1 144 ? 3.125 -14.676 -19.250 1.00 76.19 144 GLU A C 1
ATOM 1122 O O . GLU A 1 144 ? 2.854 -15.533 -18.405 1.00 76.19 144 GLU A O 1
ATOM 1127 N N . LYS A 1 145 ? 2.404 -14.509 -20.346 1.00 78.69 145 LYS A N 1
ATOM 1128 C CA . LYS A 1 145 ? 1.138 -15.158 -20.639 1.00 78.69 145 LYS A CA 1
ATOM 1129 C C . LYS A 1 145 ? 1.201 -15.887 -21.973 1.00 78.69 145 LYS A C 1
ATOM 1131 O O . LYS A 1 145 ? 0.842 -17.057 -21.991 1.00 78.69 145 LYS A O 1
ATOM 1136 N N . ASP A 1 146 ? 1.738 -15.249 -23.016 1.00 76.31 146 ASP A N 1
ATOM 1137 C CA . ASP A 1 146 ? 1.758 -15.780 -24.384 1.00 76.31 146 ASP A CA 1
ATOM 1138 C C . ASP A 1 146 ? 3.146 -15.598 -25.022 1.00 76.31 146 ASP A C 1
ATOM 1140 O O . ASP A 1 146 ? 3.448 -14.531 -25.560 1.00 76.31 146 ASP A O 1
ATOM 1144 N N . ALA A 1 147 ? 3.992 -16.629 -24.934 1.00 84.81 147 ALA A N 1
ATOM 1145 C CA . ALA A 1 147 ? 5.325 -16.655 -25.540 1.00 84.81 147 ALA A CA 1
ATOM 1146 C C . ALA A 1 147 ? 5.303 -17.405 -26.885 1.00 84.81 147 ALA A C 1
ATOM 1148 O O . ALA A 1 147 ? 4.862 -18.554 -26.940 1.00 84.81 147 ALA A O 1
ATOM 1149 N N . ASP A 1 148 ? 5.820 -16.784 -27.949 1.00 85.50 148 ASP A N 1
ATOM 1150 C CA . ASP A 1 148 ? 6.035 -17.390 -29.270 1.00 85.50 148 ASP A CA 1
ATOM 1151 C C . ASP A 1 148 ? 7.539 -17.390 -29.602 1.00 85.50 148 ASP A C 1
ATOM 1153 O O . ASP A 1 148 ? 8.080 -16.393 -30.102 1.00 85.50 148 ASP A O 1
ATOM 1157 N N . PRO A 1 149 ? 8.232 -18.505 -29.316 1.00 82.75 149 PRO A N 1
ATOM 1158 C CA . PRO A 1 149 ? 9.669 -18.605 -29.513 1.00 82.75 149 PRO A CA 1
ATOM 1159 C C . PRO A 1 149 ? 10.081 -18.772 -30.980 1.00 82.75 149 PRO A C 1
ATOM 1161 O O . PRO A 1 149 ? 11.244 -18.534 -31.294 1.00 82.75 149 PRO A O 1
ATOM 1164 N N . GLU A 1 150 ? 9.175 -19.162 -31.884 1.00 88.81 150 GLU A N 1
ATOM 1165 C CA . GLU A 1 150 ? 9.501 -19.305 -33.312 1.00 88.81 150 GLU A CA 1
ATOM 1166 C C . GLU A 1 150 ? 9.613 -17.939 -33.995 1.00 88.81 150 GLU A C 1
ATOM 1168 O O . GLU A 1 150 ? 10.428 -17.757 -34.901 1.00 88.81 150 GLU A O 1
ATOM 1173 N N . ASN A 1 151 ? 8.838 -16.964 -33.516 1.00 81.56 151 ASN A N 1
ATOM 1174 C CA . ASN A 1 151 ? 8.830 -15.594 -34.024 1.00 81.56 151 ASN A CA 1
ATOM 1175 C C . ASN A 1 151 ? 9.541 -14.576 -33.103 1.00 81.56 151 ASN A C 1
ATOM 1177 O O . ASN A 1 151 ? 9.591 -13.393 -33.451 1.00 81.56 151 ASN A O 1
ATOM 1181 N N . GLY A 1 152 ? 10.093 -15.014 -31.959 1.00 84.62 152 GLY A N 1
ATOM 1182 C CA . GLY A 1 152 ? 10.860 -14.182 -31.016 1.00 84.62 152 GLY A CA 1
ATOM 1183 C C . GLY A 1 152 ? 10.009 -13.154 -30.267 1.00 84.62 152 GLY A C 1
ATOM 1184 O O . GLY A 1 152 ? 10.388 -11.990 -30.145 1.00 84.62 152 GLY A O 1
ATOM 1185 N N . THR A 1 153 ? 8.803 -13.531 -29.834 1.00 86.69 153 THR A N 1
ATOM 1186 C CA . THR A 1 153 ? 7.870 -12.597 -29.175 1.00 86.69 153 THR A CA 1
ATOM 1187 C C . THR A 1 153 ? 7.296 -13.148 -27.880 1.00 86.69 153 THR A C 1
ATOM 1189 O O . THR A 1 153 ? 7.241 -14.361 -27.682 1.00 86.69 153 THR A O 1
ATOM 1192 N N . SER A 1 154 ? 6.877 -12.252 -26.982 1.00 83.25 154 SER A N 1
ATOM 1193 C CA . SER A 1 154 ? 6.244 -12.627 -25.725 1.00 83.25 154 SER A CA 1
ATOM 1194 C C . SER A 1 154 ? 5.399 -11.523 -25.081 1.00 83.25 154 SER A C 1
ATOM 1196 O O . SER A 1 154 ? 5.502 -10.360 -25.457 1.00 83.25 154 SER A O 1
ATOM 1198 N N . THR A 1 155 ? 4.557 -11.878 -24.109 1.00 86.81 155 THR A N 1
ATOM 1199 C CA . THR A 1 155 ? 3.563 -11.000 -23.460 1.00 86.81 155 THR A CA 1
ATOM 1200 C C . THR A 1 155 ? 3.572 -11.173 -21.949 1.00 86.81 155 THR A C 1
ATOM 1202 O O . THR A 1 155 ? 3.135 -12.226 -21.525 1.00 86.81 155 THR A O 1
ATOM 1205 N N . LEU A 1 156 ? 3.964 -10.180 -21.142 1.00 82.19 156 LEU A N 1
ATOM 1206 C CA . LEU A 1 156 ? 3.823 -10.082 -19.671 1.00 82.19 156 LEU A CA 1
ATOM 1207 C C . LEU A 1 156 ? 2.404 -9.586 -19.247 1.00 82.19 156 LEU A C 1
ATOM 1209 O O . LEU A 1 156 ? 1.757 -9.148 -20.161 1.00 82.19 156 LEU A O 1
ATOM 1213 N N . SER A 1 157 ? 1.937 -9.664 -17.965 1.00 77.69 157 SER A N 1
ATOM 1214 C CA . SER A 1 157 ? 0.597 -9.465 -17.256 1.00 77.69 157 SER A CA 1
ATOM 1215 C C . SER A 1 157 ? 0.478 -9.108 -15.732 1.00 77.69 157 SER A C 1
ATOM 1217 O O . SER A 1 157 ? 0.916 -9.792 -14.816 1.00 77.69 157 SER A O 1
ATOM 1219 N N . CYS A 1 158 ? -0.280 -8.071 -15.433 1.00 79.06 158 CYS A N 1
ATOM 1220 C CA . CYS A 1 158 ? -0.549 -7.349 -14.196 1.00 79.06 158 CYS A CA 1
ATOM 1221 C C . CYS A 1 158 ? -1.246 -8.133 -13.145 1.00 79.06 158 CYS A C 1
ATOM 1223 O O . CYS A 1 158 ? -2.470 -8.140 -13.114 1.00 79.06 158 CYS A O 1
ATOM 1225 N N . ARG A 1 159 ? -0.575 -8.796 -12.237 1.00 61.38 159 ARG A N 1
ATOM 1226 C CA . ARG A 1 159 ? -1.381 -9.627 -11.331 1.00 61.38 159 ARG A CA 1
ATOM 1227 C C . ARG A 1 159 ? -2.142 -8.842 -10.261 1.00 61.38 159 ARG A C 1
ATOM 1229 O O . ARG A 1 159 ? -2.977 -9.412 -9.579 1.00 61.38 159 ARG A O 1
ATOM 1236 N N . ARG A 1 160 ? -1.837 -7.554 -10.101 1.00 63.53 160 ARG A N 1
ATOM 1237 C CA . ARG A 1 160 ? -2.347 -6.684 -9.018 1.00 63.53 160 ARG A CA 1
ATOM 1238 C C . ARG A 1 160 ? -3.180 -5.515 -9.519 1.00 63.53 160 ARG A C 1
ATOM 1240 O O . ARG A 1 160 ? -3.988 -4.946 -8.805 1.00 63.53 160 ARG A O 1
ATOM 1247 N N . CYS A 1 161 ? -2.922 -5.183 -10.766 1.00 55.59 161 CYS A N 1
ATOM 1248 C CA . CYS A 1 161 ? -3.455 -4.065 -11.511 1.00 55.59 161 CYS A CA 1
ATOM 1249 C C . CYS A 1 161 ? -3.805 -4.464 -12.953 1.00 55.59 161 CYS A C 1
ATOM 1251 O O . CYS A 1 161 ? -4.173 -3.611 -13.747 1.00 55.59 161 CYS A O 1
ATOM 1253 N N . GLY A 1 162 ? -3.643 -5.736 -13.338 1.00 61.72 162 GLY A N 1
ATOM 1254 C CA . GLY A 1 162 ? -4.029 -6.281 -14.657 1.00 61.72 162 GLY A CA 1
ATOM 1255 C C . GLY A 1 162 ? -3.036 -6.111 -15.823 1.00 61.72 162 GLY A C 1
ATOM 1256 O O . GLY A 1 162 ? -2.816 -7.047 -16.580 1.00 61.72 162 GLY A O 1
ATOM 1257 N N . ALA A 1 163 ? -2.289 -5.013 -15.867 1.00 61.19 163 ALA A N 1
ATOM 1258 C CA . ALA A 1 163 ? -1.339 -4.636 -16.931 1.00 61.19 163 ALA A CA 1
ATOM 1259 C C . ALA A 1 163 ? -0.347 -5.684 -17.514 1.00 61.19 163 ALA A C 1
ATOM 1261 O O . ALA A 1 163 ? 0.513 -6.177 -16.798 1.00 61.19 163 ALA A O 1
ATOM 1262 N N . GLU A 1 164 ? -0.387 -5.900 -18.846 1.00 77.94 164 GLU A N 1
ATOM 1263 C CA . GLU A 1 164 ? 0.464 -6.761 -19.727 1.00 77.94 164 GLU A CA 1
ATOM 1264 C C . GLU A 1 164 ? 1.641 -6.112 -20.586 1.00 77.94 164 GLU A C 1
ATOM 1266 O O . GLU A 1 164 ? 1.410 -5.122 -21.266 1.00 77.94 164 GLU A O 1
ATOM 1271 N N . GLU A 1 165 ? 2.912 -6.589 -20.524 1.00 74.25 165 GLU A N 1
ATOM 1272 C CA . GLU A 1 165 ? 4.121 -5.960 -21.150 1.00 74.25 165 GLU A CA 1
ATOM 1273 C C . GLU A 1 165 ? 4.726 -6.872 -22.230 1.00 74.25 165 GLU A C 1
ATOM 1275 O O . GLU A 1 165 ? 5.229 -7.948 -21.936 1.00 74.25 165 GLU A O 1
ATOM 1280 N N . HIS A 1 166 ? 4.689 -6.461 -23.499 1.00 81.88 166 HIS A N 1
ATOM 1281 C CA . HIS A 1 166 ? 5.075 -7.319 -24.624 1.00 81.88 166 HIS A CA 1
ATOM 1282 C C . HIS A 1 166 ? 6.522 -7.113 -25.064 1.00 81.88 166 HIS A C 1
ATOM 1284 O O . HIS A 1 166 ? 6.965 -5.994 -25.318 1.00 81.88 166 HIS A O 1
ATOM 1290 N N . LEU A 1 167 ? 7.235 -8.217 -25.231 1.00 76.75 167 LEU A N 1
ATOM 1291 C CA . LEU A 1 167 ? 8.650 -8.257 -25.554 1.00 76.75 167 LEU A CA 1
ATOM 1292 C C . LEU A 1 167 ? 8.855 -8.836 -26.958 1.00 76.75 167 LEU A C 1
ATOM 1294 O O . LEU A 1 167 ? 8.156 -9.760 -27.374 1.00 76.75 167 LEU A O 1
ATOM 1298 N N . ARG A 1 168 ? 9.841 -8.307 -27.687 1.00 78.31 168 ARG A N 1
ATOM 1299 C CA . ARG A 1 168 ? 10.352 -8.874 -28.941 1.00 78.31 168 ARG A CA 1
ATOM 1300 C C . ARG A 1 168 ? 11.861 -9.019 -28.816 1.00 78.31 168 ARG A C 1
ATOM 1302 O O . ARG A 1 168 ? 12.521 -8.041 -28.467 1.00 78.31 168 ARG A O 1
ATOM 1309 N N . TRP A 1 169 ? 12.377 -10.210 -29.078 1.00 68.38 169 TRP A N 1
ATOM 1310 C CA . TRP A 1 169 ? 13.775 -10.573 -28.863 1.00 68.38 169 TRP A CA 1
ATOM 1311 C C . TRP A 1 169 ? 14.343 -11.367 -30.037 1.00 68.38 169 TRP A C 1
ATOM 1313 O O . TRP A 1 169 ? 13.569 -12.064 -30.730 1.00 68.38 169 TRP A O 1
#

Radius of gyration: 22.67 Å; chains: 1; bounding box: 57×45×54 Å

pLDDT: mean 82.39, std 12.1, range [39.84, 96.81]

Secondary structure (DSSP, 8-state):
--HHHHHHHHHHHHHS---SSS--HHHHHHHHHHHHHHHHHHHTTSS-HHHHHHHHHHHHHTT--GGG-S-SS---HHHHHHHHHHHHTSHHHHHHHHHHHHHHHHTTPPPPPHHHHHHHHHHHHHHHHHHHHHHHHHT--------BTTTTEEE--BTTTB---EEE-

Foldseek 3Di:
DQPLVVLVVQLCVLLVDDDPLARDPSSLVSVLVSLVVLVVCVVVVSDDPVSNVVSVVVNVVSVHPCVPRPCLLPLPVVVLVVVLVVVLPDVVLVVLLVVVQVVCVVVVHPDDPPVVSSVVSSVVVSVLSSVQSSCVSVVADWQWDDDDVVQQKTKTFHPSNTDIDIDGD